Protein AF-A0A3B9I918-F1 (afdb_monomer_lite)

pLDDT: mean 95.85, std 3.8, range [74.25, 98.25]

Secondary structure (DSSP, 8-state):
--TTSSS-THHHHHH-HHHHHHHHHHHHHHGGGS------TT--SSHHHH-

Foldseek 3Di:
DDPVPDQDFLNVCVVVVVVVVVVVVVQVVVCVVHPDDDDGPPDDDPVSVVD

Structure (mmCIF, N/CA/C/O backbone):
data_AF-A0A3B9I918-F1
#
_entry.id   AF-A0A3B9I918-F1
#
loop_
_atom_site.group_PDB
_atom_site.id
_atom_site.type_symbol
_atom_site.label_atom_id
_atom_site.label_alt_id
_atom_site.label_comp_id
_atom_site.label_asym_id
_atom_site.label_entity_id
_atom_site.label_seq_id
_atom_site.pdbx_PDB_ins_code
_atom_site.Cartn_x
_atom_site.Cartn_y
_atom_site.Cartn_z
_atom_site.occupancy
_atom_site.B_iso_or_equiv
_atom_site.auth_seq_id
_atom_site.auth_comp_id
_atom_site.auth_asym_id
_atom_site.auth_atom_id
_atom_site.pdbx_PDB_model_num
ATOM 1 N N . GLU A 1 1 ? 19.878 7.758 -13.160 1.00 74.25 1 GLU A N 1
ATOM 2 C CA . GLU A 1 1 ? 18.753 6.909 -12.704 1.00 74.25 1 GLU A CA 1
ATOM 3 C C . GLU A 1 1 ? 17.602 7.793 -12.234 1.00 74.25 1 GLU A C 1
ATOM 5 O O . GLU A 1 1 ? 17.877 8.869 -11.720 1.00 74.25 1 GLU A O 1
ATOM 10 N N . ASN A 1 2 ? 16.337 7.402 -12.446 1.00 89.62 2 ASN A N 1
ATOM 11 C CA . ASN A 1 2 ? 15.167 8.229 -12.110 1.00 89.62 2 ASN A CA 1
ATOM 12 C C . ASN A 1 2 ? 14.359 7.617 -10.941 1.00 89.62 2 ASN A C 1
ATOM 14 O O . ASN A 1 2 ? 13.615 6.657 -11.161 1.00 89.62 2 ASN A O 1
ATOM 18 N N . PRO A 1 3 ? 14.430 8.186 -9.720 1.00 90.69 3 PRO A N 1
ATOM 19 C CA . PRO A 1 3 ? 13.699 7.677 -8.555 1.00 90.69 3 PRO A CA 1
ATOM 20 C C . PRO A 1 3 ? 12.167 7.717 -8.684 1.00 90.69 3 PRO A C 1
ATOM 22 O O . PRO A 1 3 ? 11.467 6.962 -8.008 1.00 90.69 3 PRO A O 1
ATOM 25 N N . PHE A 1 4 ? 11.605 8.581 -9.536 1.00 93.62 4 PHE A N 1
ATOM 26 C CA . PHE A 1 4 ? 10.152 8.668 -9.729 1.00 93.62 4 PHE A CA 1
ATOM 27 C C . PHE A 1 4 ? 9.582 7.482 -10.500 1.00 93.62 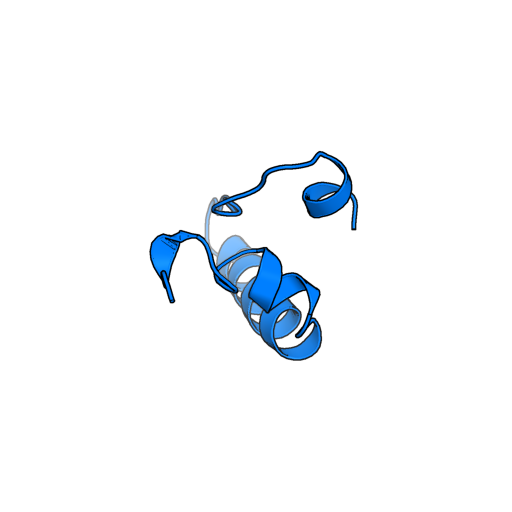4 PHE A C 1
ATOM 29 O O . PHE A 1 4 ? 8.454 7.076 -10.234 1.00 93.62 4 PHE A O 1
ATOM 36 N N . LEU A 1 5 ? 10.376 6.895 -11.394 1.00 93.25 5 LEU A N 1
ATOM 37 C CA . LEU A 1 5 ? 9.991 5.732 -12.197 1.00 93.25 5 LEU A CA 1
ATOM 38 C C . LEU A 1 5 ? 10.490 4.405 -11.600 1.00 93.25 5 LEU A C 1
ATOM 40 O O . LEU A 1 5 ? 10.276 3.342 -12.183 1.00 93.25 5 LEU A O 1
ATOM 44 N N . GLY A 1 6 ? 11.156 4.468 -10.445 1.00 91.50 6 GLY A N 1
ATOM 45 C CA . GLY A 1 6 ? 11.869 3.351 -9.840 1.00 91.50 6 GLY A CA 1
ATOM 46 C C . GLY A 1 6 ? 11.051 2.493 -8.871 1.00 91.50 6 GLY A C 1
ATOM 47 O O . GLY A 1 6 ? 9.835 2.310 -8.991 1.00 91.50 6 GLY A O 1
ATOM 48 N N . PHE A 1 7 ? 11.766 1.929 -7.901 1.00 95.38 7 PHE A N 1
ATOM 49 C CA . PHE A 1 7 ? 11.263 0.980 -6.916 1.00 95.38 7 PHE A CA 1
ATOM 50 C C . PHE A 1 7 ? 10.714 1.706 -5.683 1.00 95.38 7 PHE A C 1
ATOM 52 O O . PHE A 1 7 ? 11.451 2.110 -4.786 1.00 95.38 7 PHE A O 1
ATOM 59 N N . ARG A 1 8 ? 9.400 1.930 -5.674 1.00 95.69 8 ARG A N 1
ATOM 60 C CA . ARG A 1 8 ? 8.694 2.715 -4.653 1.00 95.69 8 ARG A CA 1
ATOM 61 C C . ARG A 1 8 ? 7.253 2.244 -4.501 1.00 95.69 8 ARG A C 1
ATOM 63 O O . ARG A 1 8 ? 6.747 1.526 -5.363 1.00 95.69 8 ARG A O 1
ATOM 70 N N . ALA A 1 9 ? 6.582 2.716 -3.450 1.00 96.25 9 ALA A N 1
ATOM 71 C CA . ALA A 1 9 ? 5.153 2.486 -3.224 1.00 96.25 9 ALA A CA 1
ATOM 72 C C . ALA A 1 9 ? 4.787 0.991 -3.307 1.00 96.25 9 ALA A C 1
ATOM 74 O O . ALA A 1 9 ? 5.480 0.176 -2.698 1.00 96.25 9 ALA A O 1
ATOM 75 N N . VAL A 1 10 ? 3.742 0.629 -4.064 1.00 96.62 10 VAL A N 1
ATOM 76 C CA . VAL A 1 10 ? 3.260 -0.755 -4.185 1.00 96.62 10 VAL A CA 1
ATOM 77 C C . VAL A 1 10 ? 4.366 -1.737 -4.585 1.00 96.62 10 VAL A C 1
ATOM 79 O O . VAL A 1 10 ? 4.447 -2.812 -4.004 1.00 96.62 10 VAL A O 1
ATOM 82 N N . ARG A 1 11 ? 5.307 -1.344 -5.456 1.00 96.69 11 ARG A N 1
ATOM 83 C CA . ARG A 1 11 ? 6.429 -2.207 -5.872 1.00 96.69 11 ARG A CA 1
ATOM 84 C C . ARG A 1 11 ? 7.337 -2.575 -4.700 1.00 96.69 11 ARG A C 1
ATOM 86 O O . ARG A 1 11 ? 7.711 -3.733 -4.551 1.00 96.69 11 ARG A O 1
ATOM 93 N N . TYR A 1 12 ? 7.665 -1.593 -3.857 1.00 96.81 12 TYR A N 1
ATOM 94 C CA . TYR A 1 12 ? 8.479 -1.825 -2.662 1.00 96.81 12 TYR A CA 1
ATOM 95 C C . TYR A 1 12 ? 7.726 -2.689 -1.648 1.00 96.81 12 TYR A C 1
ATOM 97 O O . TYR A 1 12 ? 8.293 -3.634 -1.104 1.00 96.81 12 TYR A O 1
ATOM 105 N N . CYS A 1 13 ? 6.441 -2.392 -1.433 1.00 97.19 13 CYS A N 1
ATOM 106 C CA . CYS A 1 13 ? 5.580 -3.119 -0.505 1.00 97.19 13 CYS A CA 1
ATOM 107 C C . CYS A 1 13 ? 5.400 -4.596 -0.888 1.00 97.19 13 CYS A C 1
ATOM 109 O O . CYS A 1 13 ? 5.519 -5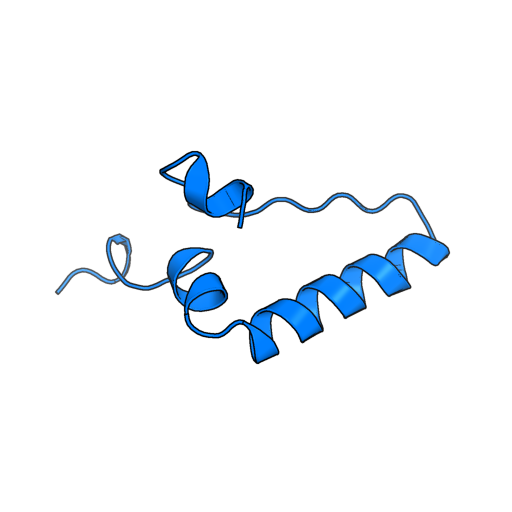.459 -0.026 1.00 97.19 13 CYS A O 1
ATOM 111 N N . LEU A 1 14 ? 5.173 -4.898 -2.171 1.00 96.19 14 LEU A N 1
ATOM 112 C CA . LEU A 1 14 ? 4.995 -6.269 -2.670 1.00 96.19 14 LEU A CA 1
ATOM 113 C C . LEU A 1 14 ? 6.290 -7.099 -2.658 1.00 96.19 14 LEU A C 1
ATOM 115 O O . LEU A 1 14 ? 6.239 -8.328 -2.704 1.00 96.19 14 LEU A O 1
ATOM 119 N N . ALA A 1 15 ? 7.449 -6.443 -2.609 1.00 97.19 15 ALA A N 1
ATOM 120 C CA . ALA A 1 15 ? 8.740 -7.100 -2.423 1.00 97.19 15 ALA A CA 1
ATOM 121 C C . ALA A 1 15 ? 9.114 -7.286 -0.940 1.00 97.19 15 ALA A C 1
ATOM 123 O O . ALA A 1 15 ? 9.955 -8.121 -0.628 1.00 97.19 15 ALA A O 1
ATOM 124 N N . HIS A 1 16 ? 8.494 -6.524 -0.031 1.00 97.62 16 HIS A N 1
ATOM 125 C CA . HIS A 1 16 ? 8.751 -6.547 1.412 1.00 97.62 16 HIS A CA 1
ATOM 126 C C . HIS A 1 16 ? 7.439 -6.765 2.176 1.00 97.62 16 HIS A C 1
ATOM 128 O O . HIS A 1 16 ? 6.978 -5.899 2.930 1.00 97.62 16 HIS A O 1
ATOM 134 N N . GLU A 1 17 ? 6.822 -7.929 1.959 1.00 96.31 17 GLU A N 1
ATOM 135 C CA . GLU A 1 17 ? 5.477 -8.235 2.460 1.00 96.31 17 GLU A CA 1
ATOM 136 C C . GLU A 1 17 ? 5.358 -8.135 3.983 1.00 96.31 17 GLU A C 1
ATOM 138 O O . GLU A 1 17 ? 4.333 -7.668 4.475 1.00 96.31 17 GLU A O 1
ATOM 143 N N . ASP A 1 18 ? 6.396 -8.497 4.742 1.00 97.69 18 ASP A N 1
ATOM 144 C CA . ASP A 1 18 ? 6.370 -8.409 6.207 1.00 97.69 18 ASP A CA 1
ATOM 145 C C . ASP A 1 18 ? 6.156 -6.971 6.689 1.00 97.69 18 ASP A C 1
ATOM 147 O O . ASP A 1 18 ? 5.314 -6.708 7.553 1.00 97.69 18 ASP A O 1
ATOM 151 N N . MET A 1 19 ? 6.864 -6.018 6.078 1.00 97.38 19 MET A N 1
ATOM 152 C CA . MET A 1 19 ? 6.717 -4.596 6.379 1.00 97.38 19 MET A CA 1
ATOM 153 C C . MET A 1 19 ? 5.335 -4.093 5.943 1.00 97.38 19 MET A C 1
ATOM 155 O O . MET A 1 19 ? 4.648 -3.409 6.710 1.00 97.38 19 MET A O 1
ATOM 159 N N . TYR A 1 20 ? 4.884 -4.475 4.746 1.00 97.25 20 TYR A N 1
ATOM 160 C CA . TYR A 1 20 ? 3.578 -4.058 4.240 1.00 97.25 20 TYR A CA 1
ATOM 161 C C . TYR A 1 20 ? 2.423 -4.600 5.099 1.00 97.25 20 TYR A C 1
ATOM 163 O O . TYR A 1 20 ? 1.494 -3.867 5.448 1.00 97.25 20 TYR A O 1
ATOM 171 N N . ARG A 1 21 ? 2.526 -5.855 5.547 1.00 97.38 21 ARG A N 1
ATOM 172 C CA . ARG A 1 21 ? 1.573 -6.512 6.448 1.00 97.38 21 ARG A CA 1
ATOM 173 C C . ARG A 1 21 ? 1.452 -5.778 7.779 1.00 97.38 21 ARG A C 1
ATOM 175 O O . ARG A 1 21 ? 0.341 -5.674 8.300 1.00 97.38 21 ARG A O 1
ATOM 182 N N . VAL A 1 22 ? 2.543 -5.245 8.334 1.00 98.25 22 VAL A N 1
ATOM 183 C CA . VAL A 1 22 ? 2.483 -4.429 9.561 1.00 98.25 22 VAL A CA 1
ATOM 184 C C . VAL A 1 22 ? 1.599 -3.197 9.348 1.00 98.25 22 VAL A C 1
ATOM 186 O O . VAL A 1 22 ? 0.716 -2.940 10.170 1.00 98.25 22 VAL A O 1
ATOM 189 N N . GLN A 1 23 ? 1.762 -2.486 8.228 1.00 97.62 23 GLN A N 1
ATOM 190 C CA . GLN A 1 23 ? 0.953 -1.303 7.911 1.00 97.62 23 GLN A CA 1
ATOM 191 C C . GLN A 1 23 ? -0.526 -1.653 7.700 1.00 97.62 23 GLN A C 1
ATOM 193 O O . GLN A 1 23 ? -1.404 -1.031 8.300 1.00 97.62 23 GLN A O 1
ATOM 198 N N . LEU A 1 24 ? -0.817 -2.689 6.907 1.00 97.31 24 LEU A N 1
ATOM 199 C CA . LEU A 1 24 ? -2.191 -3.130 6.646 1.00 97.31 24 LEU A CA 1
ATOM 200 C C . LEU A 1 24 ? -2.901 -3.580 7.928 1.00 97.31 24 LEU A C 1
ATOM 202 O O . LEU A 1 24 ? -4.057 -3.218 8.163 1.00 97.31 24 LEU A O 1
ATOM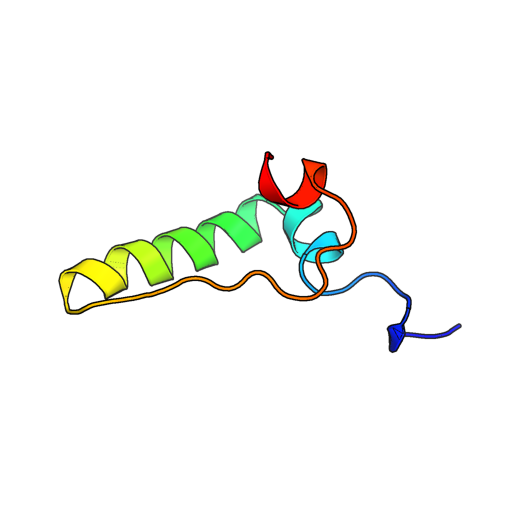 206 N N . ARG A 1 25 ? -2.203 -4.313 8.808 1.00 98.06 25 ARG A N 1
ATOM 207 C CA . ARG A 1 25 ? -2.735 -4.697 10.124 1.00 98.06 25 ARG A CA 1
ATOM 208 C C . ARG A 1 25 ? -3.002 -3.483 11.004 1.00 98.06 25 ARG A C 1
ATOM 210 O O . ARG A 1 25 ? -4.014 -3.471 11.700 1.00 98.06 25 ARG A O 1
ATOM 217 N N . ALA A 1 26 ? -2.135 -2.473 10.983 1.00 98.06 26 ALA A N 1
ATOM 218 C CA . ALA A 1 26 ? -2.340 -1.251 11.754 1.00 98.06 26 ALA A CA 1
ATOM 219 C C . ALA A 1 26 ? -3.607 -0.509 11.303 1.00 98.06 26 ALA A C 1
ATOM 221 O O . ALA A 1 26 ? -4.450 -0.187 12.140 1.00 98.06 26 ALA A O 1
ATOM 222 N N . ILE A 1 27 ? -3.795 -0.325 9.991 1.00 97.81 27 ILE A N 1
ATOM 223 C CA . ILE A 1 27 ? -4.989 0.339 9.444 1.00 97.81 27 ILE A CA 1
ATOM 224 C C . ILE A 1 27 ? -6.255 -0.475 9.745 1.00 97.81 27 ILE A C 1
ATOM 226 O O . ILE A 1 27 ? -7.266 0.086 10.163 1.00 97.81 27 ILE A O 1
ATOM 230 N N . THR A 1 28 ? -6.192 -1.801 9.603 1.00 97.88 28 THR A N 1
ATOM 231 C CA . THR A 1 28 ? -7.325 -2.696 9.904 1.00 97.88 28 THR A CA 1
ATOM 232 C C . THR A 1 28 ? -7.693 -2.676 11.388 1.00 97.88 28 THR A C 1
ATOM 234 O O . THR A 1 28 ? -8.862 -2.739 11.739 1.00 97.88 28 THR A O 1
ATOM 237 N N . ARG A 1 29 ? -6.718 -2.547 12.294 1.00 98.12 29 ARG A N 1
ATOM 238 C CA . ARG A 1 29 ? -7.010 -2.365 13.724 1.00 98.12 29 ARG A CA 1
ATOM 239 C C . ARG A 1 29 ? -7.614 -0.994 14.013 1.00 98.12 29 ARG A C 1
ATOM 241 O O . ARG A 1 29 ? -8.517 -0.897 14.834 1.00 98.12 29 ARG A O 1
ATOM 248 N N . ALA A 1 30 ? -7.134 0.054 13.347 1.00 98.19 30 ALA A N 1
ATOM 249 C CA . ALA A 1 30 ? -7.666 1.404 13.505 1.00 98.19 30 ALA A CA 1
ATOM 250 C C . ALA A 1 30 ? -9.113 1.530 12.994 1.00 98.19 30 ALA A C 1
ATOM 252 O O . ALA A 1 30 ? -9.884 2.320 13.537 1.00 98.19 30 ALA A O 1
ATOM 253 N N . SER A 1 31 ? -9.513 0.722 12.004 1.00 98.12 31 SER A N 1
ATOM 254 C CA . SER A 1 31 ? -10.883 0.728 11.472 1.00 98.12 31 SER A CA 1
ATOM 255 C C . SER A 1 31 ? -11.942 0.254 12.476 1.00 98.12 31 SER A C 1
ATOM 257 O O . SER A 1 31 ? -13.123 0.545 12.301 1.00 98.12 31 SER A O 1
ATOM 259 N N . ALA A 1 32 ? -11.543 -0.398 13.574 1.00 98.25 32 ALA A N 1
ATOM 260 C CA . ALA A 1 32 ? -12.451 -0.708 14.678 1.00 98.25 32 ALA A CA 1
ATOM 261 C C . ALA A 1 32 ? -12.998 0.556 15.374 1.00 98.25 32 ALA A C 1
ATOM 263 O O . ALA A 1 32 ? -14.048 0.501 16.007 1.00 98.25 32 ALA A O 1
ATOM 264 N N . PHE A 1 33 ? -12.312 1.697 15.240 1.00 98.19 33 PHE A N 1
ATOM 265 C CA . PHE A 1 33 ? -12.677 2.966 15.877 1.00 98.19 33 PHE A CA 1
ATOM 266 C C . PHE A 1 33 ? -13.363 3.955 14.922 1.00 98.19 33 PHE A C 1
ATOM 268 O O . PHE A 1 33 ? -13.690 5.071 15.318 1.00 98.19 33 PHE A O 1
ATOM 275 N N . GLY A 1 34 ? -13.577 3.580 13.658 1.00 96.75 34 GLY A N 1
ATOM 276 C CA . GLY A 1 34 ? -14.200 4.451 12.667 1.00 96.75 34 GLY A CA 1
ATOM 277 C C . GLY A 1 34 ? -14.026 3.960 11.233 1.00 96.75 34 GLY A C 1
ATOM 278 O O . GLY A 1 34 ? -13.288 3.022 10.944 1.00 96.75 34 GLY A O 1
ATOM 279 N N . LYS A 1 35 ? -14.705 4.612 10.286 1.00 96.81 35 LYS A N 1
ATOM 280 C CA . LYS A 1 35 ? -14.686 4.195 8.879 1.00 96.81 35 LYS A CA 1
ATOM 281 C C . LYS A 1 35 ? -13.333 4.495 8.221 1.00 96.81 35 LYS A C 1
ATOM 283 O O . LYS A 1 35 ? -13.095 5.614 7.774 1.00 96.81 35 LYS A O 1
ATOM 288 N N . ALA A 1 36 ? -12.486 3.478 8.099 1.00 96.31 36 ALA A N 1
ATOM 289 C CA . ALA A 1 36 ? -11.233 3.550 7.350 1.00 96.31 36 ALA A CA 1
ATOM 290 C C . ALA A 1 36 ? -11.414 3.099 5.888 1.00 96.31 36 ALA A C 1
ATOM 292 O O . ALA A 1 36 ? -12.229 2.227 5.584 1.00 96.31 36 ALA A O 1
ATOM 293 N N . LYS A 1 37 ? -10.624 3.676 4.979 1.00 96.69 37 LYS A N 1
ATOM 294 C CA . LYS A 1 37 ? -10.481 3.235 3.583 1.00 96.69 37 LYS A CA 1
ATOM 295 C C . LYS A 1 37 ? -8.993 3.124 3.260 1.00 96.69 37 LYS A C 1
ATOM 297 O O . LYS A 1 37 ? -8.216 3.961 3.711 1.00 96.69 37 LYS A O 1
ATOM 302 N N . ILE A 1 38 ? -8.610 2.114 2.483 1.00 96.50 38 ILE A N 1
ATOM 303 C CA . ILE A 1 38 ? -7.222 1.888 2.061 1.00 96.50 38 ILE A CA 1
ATOM 304 C C . ILE A 1 38 ? -7.108 2.229 0.575 1.00 96.50 38 ILE A C 1
ATOM 306 O O . ILE A 1 38 ? -7.902 1.752 -0.232 1.00 96.50 38 ILE A O 1
ATOM 310 N N . MET A 1 39 ? -6.123 3.053 0.226 1.00 97.19 39 MET A N 1
ATOM 311 C CA . MET A 1 39 ? -5.749 3.371 -1.152 1.00 97.19 39 MET A CA 1
ATOM 312 C C . MET A 1 39 ? -4.323 2.881 -1.385 1.00 97.19 39 MET A C 1
ATOM 314 O O . MET A 1 39 ? -3.431 3.202 -0.600 1.00 97.19 39 MET A O 1
ATOM 318 N N . VAL A 1 40 ? -4.105 2.123 -2.459 1.00 96.50 40 VAL A N 1
ATOM 319 C CA . VAL A 1 40 ? -2.779 1.614 -2.827 1.00 96.50 40 VAL A CA 1
ATOM 3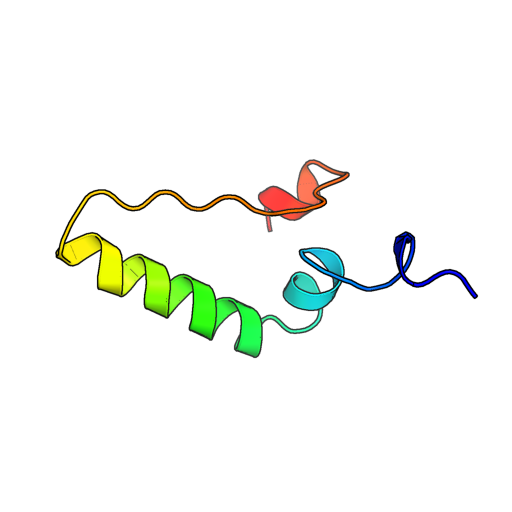20 C C . VAL A 1 40 ? -2.193 2.511 -3.925 1.00 96.50 40 VAL A C 1
ATOM 322 O O . VAL A 1 40 ? -2.768 2.590 -5.011 1.00 96.50 40 VAL A O 1
ATOM 325 N N . PRO A 1 41 ? -1.092 3.239 -3.664 1.00 96.81 41 PRO A N 1
ATOM 326 C CA . PRO A 1 41 ? -0.541 4.185 -4.627 1.00 96.81 41 PRO A CA 1
ATOM 327 C C . PRO A 1 41 ? 0.305 3.498 -5.704 1.00 96.81 41 PRO A C 1
ATOM 329 O O . PRO A 1 41 ? 1.028 2.541 -5.425 1.00 96.81 41 PRO A O 1
ATOM 332 N N . LEU A 1 42 ? 0.295 4.086 -6.906 1.00 96.69 42 LEU A N 1
ATOM 333 C CA . LEU A 1 42 ? 1.136 3.698 -8.049 1.00 96.69 42 LEU A CA 1
ATOM 334 C C . LEU A 1 42 ? 0.919 2.256 -8.539 1.00 96.69 42 LEU A C 1
ATOM 336 O O . LEU A 1 42 ? 1.851 1.630 -9.035 1.00 96.69 42 LEU A O 1
ATOM 340 N N . VAL A 1 43 ? -0.312 1.751 -8.420 1.00 96.81 43 VAL A N 1
ATOM 341 C CA . VAL A 1 43 ? -0.749 0.518 -9.087 1.00 96.81 43 VAL A CA 1
ATOM 342 C C . VAL A 1 43 ? -0.747 0.733 -10.600 1.00 96.81 43 VAL A C 1
ATOM 344 O O . VAL A 1 43 ? -1.284 1.721 -11.100 1.00 96.81 43 VAL A O 1
ATOM 347 N N . THR A 1 44 ? -0.144 -0.203 -11.319 1.00 97.06 44 THR A N 1
ATOM 348 C CA . THR A 1 44 ? 0.010 -0.208 -12.778 1.00 97.06 44 THR A CA 1
ATOM 349 C C . THR A 1 44 ? -0.644 -1.414 -13.444 1.00 97.06 44 THR A C 1
ATOM 351 O O . THR A 1 44 ? -1.009 -1.337 -14.615 1.00 97.06 44 THR A O 1
ATOM 354 N N . THR A 1 45 ? -0.831 -2.511 -12.711 1.00 96.88 45 THR A N 1
ATOM 355 C CA . THR A 1 45 ? -1.439 -3.751 -13.207 1.00 96.88 45 THR A CA 1
ATOM 356 C C . THR A 1 45 ? -2.494 -4.271 -12.236 1.00 96.88 45 THR A C 1
ATOM 358 O O . THR A 1 45 ? -2.497 -3.940 -11.052 1.00 96.88 45 THR A O 1
ATOM 361 N N . VAL A 1 46 ? -3.413 -5.102 -12.730 1.00 96.88 46 VAL A N 1
ATOM 362 C CA . VAL A 1 46 ? -4.473 -5.685 -11.891 1.00 96.88 46 VAL A CA 1
ATOM 363 C C . VAL A 1 46 ? -3.901 -6.699 -10.894 1.00 96.88 46 VAL A C 1
ATOM 365 O O . VAL A 1 46 ? -4.405 -6.814 -9.778 1.00 96.88 46 VAL A O 1
ATOM 368 N N . ASP A 1 47 ? -2.832 -7.403 -11.264 1.00 96.88 47 ASP A N 1
ATOM 369 C CA . ASP A 1 47 ? -2.192 -8.407 -10.410 1.00 96.88 47 ASP A CA 1
ATOM 370 C C . ASP A 1 47 ? -1.586 -7.800 -9.138 1.00 96.88 47 ASP A C 1
ATOM 372 O O . ASP A 1 47 ? -1.642 -8.426 -8.083 1.00 96.88 47 ASP A O 1
ATOM 376 N N . GLU A 1 48 ? -1.115 -6.547 -9.189 1.00 96.12 48 GLU A N 1
ATOM 377 C CA . GLU A 1 48 ? -0.628 -5.815 -8.006 1.00 96.12 48 GLU A CA 1
ATOM 378 C C . GLU A 1 48 ? -1.707 -5.615 -6.928 1.00 96.12 48 GLU A 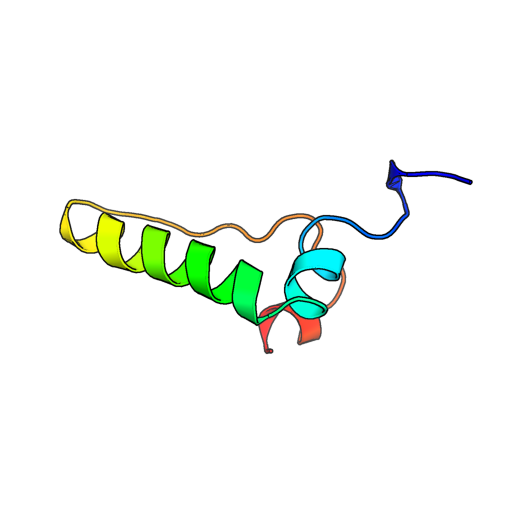C 1
ATOM 380 O O . GLU A 1 48 ? -1.367 -5.397 -5.768 1.00 96.12 48 GLU A O 1
ATOM 385 N N . VAL A 1 49 ? -2.992 -5.683 -7.292 1.00 95.31 49 VAL A N 1
ATOM 386 C CA . VAL A 1 49 ? -4.127 -5.565 -6.356 1.00 95.31 49 VAL A CA 1
ATOM 387 C C . VAL A 1 49 ? -4.673 -6.930 -5.941 1.00 95.31 49 VAL A C 1
ATOM 389 O O . VAL A 1 49 ? -5.280 -7.051 -4.881 1.00 95.31 49 VAL A O 1
ATOM 392 N N . ARG A 1 50 ? -4.520 -7.950 -6.791 1.00 94.81 50 ARG A N 1
ATOM 393 C CA . ARG A 1 50 ? -5.050 -9.300 -6.541 1.00 94.81 50 ARG A CA 1
ATOM 394 C C . ARG A 1 50 ? -4.160 -10.151 -5.642 1.00 94.81 50 ARG A C 1
ATOM 396 O O . ARG A 1 50 ? -4.647 -11.153 -5.123 1.00 94.81 50 ARG A O 1
ATOM 403 N N . ARG A 1 51 ? -2.885 -9.790 -5.527 1.00 86.75 51 ARG A N 1
ATOM 404 C CA . ARG A 1 51 ? -1.926 -10.422 -4.623 1.00 86.75 51 ARG A CA 1
ATOM 405 C C . ARG A 1 51 ? -2.219 -10.065 -3.169 1.00 86.75 51 ARG A C 1
ATOM 407 O O . ARG A 1 51 ? -2.134 -10.991 -2.336 1.00 86.75 51 ARG A O 1
#

Radius of gyration: 12.78 Å; chains: 1; bounding box: 33×19×29 Å

Sequence (51 aa):
ENPFLGFR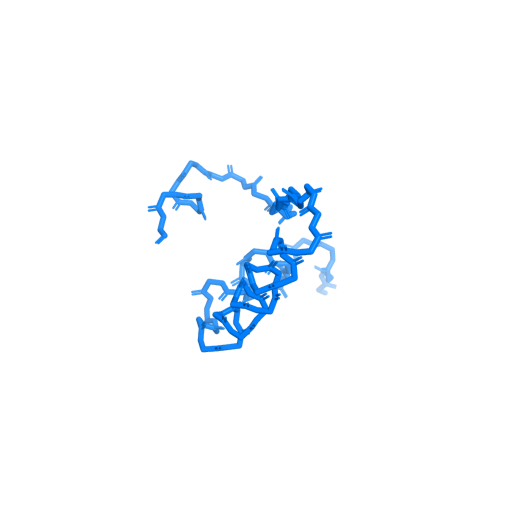AVRYCLAHEDMYRVQLRAITRASAFGKAKIMVPLVTTVDEVRR